Protein AF-A0A9W8JNQ4-F1 (afdb_monomer_lite)

Structure (mmCIF, N/CA/C/O backbone):
data_AF-A0A9W8JNQ4-F1
#
_entry.id   AF-A0A9W8JNQ4-F1
#
loop_
_atom_site.group_PDB
_atom_site.id
_atom_site.type_symbol
_atom_site.label_atom_id
_atom_site.label_alt_id
_atom_site.label_comp_id
_atom_site.label_asym_id
_atom_site.label_entity_id
_atom_site.label_seq_id
_atom_site.pdbx_PDB_ins_code
_atom_site.Cartn_x
_atom_site.Cartn_y
_atom_site.Cartn_z
_atom_site.occupancy
_atom_site.B_iso_or_equiv
_atom_site.auth_seq_id
_atom_site.auth_comp_id
_atom_site.auth_asym_id
_atom_site.auth_atom_id
_atom_site.pdbx_PDB_model_num
ATOM 1 N N . MET A 1 1 ? 3.137 2.411 -15.902 1.00 53.72 1 MET A N 1
ATOM 2 C CA . MET A 1 1 ? 3.941 1.307 -15.342 1.00 53.72 1 MET A CA 1
ATOM 3 C C . MET A 1 1 ? 4.849 0.781 -16.437 1.00 53.72 1 MET A C 1
ATOM 5 O O . MET A 1 1 ? 4.386 0.737 -17.576 1.00 53.72 1 MET A O 1
ATOM 9 N N . PRO A 1 2 ? 6.110 0.449 -16.125 1.00 55.53 2 PRO A N 1
ATOM 10 C CA . PRO A 1 2 ? 6.986 -0.226 -17.074 1.00 55.53 2 PRO A CA 1
ATOM 11 C C . PRO A 1 2 ? 6.319 -1.513 -17.582 1.00 55.53 2 PRO A C 1
ATOM 13 O O . PRO A 1 2 ? 5.578 -2.173 -16.855 1.00 55.53 2 PRO A O 1
ATOM 16 N N . SER A 1 3 ? 6.525 -1.842 -18.856 1.00 65.12 3 SER A N 1
ATOM 17 C CA . SER A 1 3 ? 6.013 -3.071 -19.462 1.00 65.12 3 SER A CA 1
ATOM 18 C C . SER A 1 3 ? 6.704 -4.275 -18.814 1.00 65.12 3 SER A C 1
ATOM 20 O O . SER A 1 3 ? 7.905 -4.453 -19.007 1.00 65.12 3 SER A O 1
ATOM 22 N N . GLY A 1 4 ? 5.977 -5.071 -18.030 1.00 81.12 4 GLY A N 1
ATOM 23 C CA . GLY A 1 4 ? 6.535 -6.268 -17.384 1.00 81.12 4 GLY A CA 1
ATOM 24 C C . GLY A 1 4 ? 5.808 -6.733 -16.125 1.00 81.12 4 GLY A C 1
ATOM 25 O O . GLY A 1 4 ? 5.974 -7.880 -15.733 1.00 81.12 4 GLY A O 1
ATOM 26 N N . GLU A 1 5 ? 4.977 -5.884 -15.521 1.00 87.19 5 GLU A N 1
ATOM 27 C CA . GLU A 1 5 ? 4.221 -6.223 -14.310 1.00 87.19 5 GLU A CA 1
ATOM 28 C C . GLU A 1 5 ? 2.710 -6.290 -14.563 1.00 87.19 5 GLU A C 1
ATOM 30 O O . GLU A 1 5 ? 2.164 -5.603 -15.435 1.00 87.19 5 GLU A O 1
ATOM 35 N N . ALA A 1 6 ? 2.017 -7.102 -13.761 1.00 90.56 6 ALA A N 1
ATOM 36 C CA . ALA A 1 6 ? 0.562 -7.093 -13.710 1.00 90.56 6 ALA A CA 1
ATOM 37 C C . ALA A 1 6 ? 0.058 -5.741 -13.176 1.00 90.56 6 ALA A C 1
ATOM 39 O O . ALA A 1 6 ? 0.589 -5.193 -12.211 1.00 90.56 6 ALA A O 1
ATOM 40 N N . ARG A 1 7 ? -0.998 -5.194 -13.786 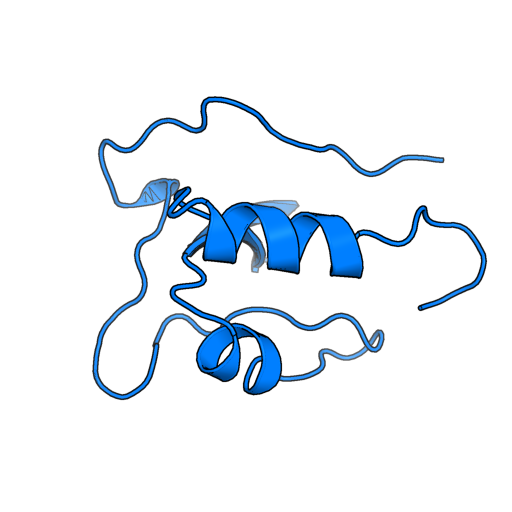1.00 90.50 7 ARG A N 1
ATOM 41 C CA . ARG A 1 7 ? -1.568 -3.907 -13.359 1.00 90.50 7 ARG A CA 1
ATOM 42 C C . ARG A 1 7 ? -2.373 -4.095 -12.071 1.00 90.50 7 ARG A C 1
ATOM 44 O O . ARG A 1 7 ? -3.470 -4.639 -12.111 1.00 90.50 7 ARG A O 1
ATOM 51 N N . THR A 1 8 ? -1.856 -3.592 -10.951 1.00 92.38 8 THR A N 1
ATOM 52 C CA . THR A 1 8 ? -2.487 -3.713 -9.622 1.00 92.38 8 THR A CA 1
ATOM 53 C C . THR A 1 8 ? -3.456 -2.580 -9.270 1.00 92.38 8 THR A C 1
ATOM 55 O O . THR A 1 8 ? -4.164 -2.688 -8.276 1.00 92.38 8 THR A O 1
ATOM 58 N N . GLY A 1 9 ? -3.550 -1.522 -10.086 1.00 91.19 9 GLY A N 1
ATOM 59 C CA . GLY A 1 9 ? -4.440 -0.375 -9.838 1.00 91.19 9 GLY A CA 1
ATOM 60 C C . GLY A 1 9 ? -5.901 -0.754 -9.535 1.00 91.19 9 GLY A C 1
ATOM 61 O O . GLY A 1 9 ? -6.384 -0.397 -8.464 1.00 91.19 9 GLY A O 1
ATOM 62 N N . PRO A 1 10 ? -6.581 -1.546 -10.390 1.00 93.62 10 PRO A N 1
ATOM 63 C CA . PRO A 1 10 ? -7.965 -1.963 -10.134 1.00 93.62 10 PRO A CA 1
ATOM 64 C C . PRO A 1 10 ? -8.135 -2.787 -8.850 1.00 93.62 10 PRO A C 1
ATOM 66 O O . PRO A 1 10 ? -9.160 -2.707 -8.175 1.00 93.62 10 PRO A O 1
ATOM 69 N N . LEU A 1 11 ? -7.118 -3.578 -8.492 1.00 94.81 11 LEU A N 1
ATOM 70 C CA . LEU A 1 11 ? -7.125 -4.361 -7.259 1.00 94.81 11 LEU A CA 1
ATOM 71 C C . LEU A 1 11 ? -7.031 -3.451 -6.033 1.00 94.81 11 LEU A C 1
ATOM 73 O O . LEU A 1 11 ? -7.773 -3.641 -5.077 1.00 94.81 11 LEU A O 1
ATOM 77 N N . VAL A 1 12 ? -6.152 -2.450 -6.076 1.00 94.56 12 VAL A N 1
ATOM 78 C CA . VAL A 1 12 ? -6.015 -1.449 -5.015 1.00 94.56 12 VAL A CA 1
ATOM 79 C C . VAL A 1 12 ? -7.327 -0.692 -4.799 1.00 94.56 12 VAL A C 1
ATOM 81 O O . VAL A 1 12 ? -7.774 -0.589 -3.659 1.00 94.56 12 VAL A O 1
ATOM 84 N N . GLU A 1 13 ? -7.970 -0.226 -5.873 1.00 93.12 13 GLU A N 1
ATOM 85 C CA . GLU A 1 13 ? -9.273 0.453 -5.796 1.00 93.12 13 GLU A CA 1
ATOM 86 C C . GLU A 1 13 ? -10.327 -0.448 -5.134 1.00 93.12 13 GLU A C 1
ATO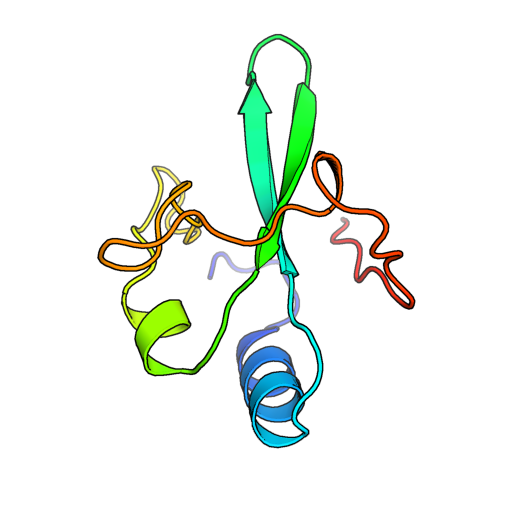M 88 O O . GLU A 1 13 ? -10.955 -0.049 -4.156 1.00 93.12 13 GLU A O 1
ATOM 93 N N . THR A 1 14 ? -10.429 -1.704 -5.579 1.00 95.75 14 THR A N 1
ATOM 94 C CA . THR A 1 14 ? -11.380 -2.682 -5.025 1.00 95.75 14 THR A CA 1
ATOM 95 C C . THR A 1 14 ? -11.134 -2.961 -3.537 1.00 95.75 14 THR A C 1
ATOM 97 O O . THR A 1 14 ? -12.080 -3.090 -2.761 1.00 95.75 14 THR A O 1
ATOM 100 N N . LEU A 1 15 ? -9.870 -3.070 -3.111 1.00 96.25 15 LEU A N 1
ATOM 101 C CA . LEU A 1 15 ? -9.523 -3.328 -1.709 1.00 96.25 15 LEU A CA 1
ATOM 102 C C . LEU A 1 15 ? -9.904 -2.153 -0.801 1.00 96.25 15 LEU A C 1
ATOM 104 O O . LEU A 1 15 ? -10.435 -2.381 0.287 1.00 96.25 15 LEU A O 1
ATOM 108 N N . LEU A 1 16 ? -9.666 -0.919 -1.256 1.00 95.00 16 LEU A N 1
ATOM 109 C CA . LEU A 1 16 ? -10.051 0.291 -0.529 1.00 95.00 16 LEU A CA 1
ATOM 110 C C . LEU A 1 16 ? -11.579 0.423 -0.440 1.00 95.00 16 LEU A C 1
ATOM 112 O O . LEU A 1 16 ? -12.106 0.663 0.644 1.00 95.00 16 LEU A O 1
ATOM 116 N N . GLU A 1 17 ? -12.301 0.188 -1.540 1.00 94.81 17 GLU A N 1
ATOM 117 C CA . GLU A 1 17 ? -13.773 0.201 -1.569 1.00 94.81 17 GLU A CA 1
ATOM 118 C C . GLU A 1 17 ? -14.392 -0.875 -0.666 1.00 94.81 17 GLU A C 1
ATOM 120 O O . GLU A 1 17 ? -15.403 -0.638 -0.006 1.00 94.81 17 GLU A O 1
ATOM 125 N N . ALA A 1 18 ? -13.759 -2.047 -0.575 1.00 96.19 18 ALA A N 1
ATOM 126 C CA . ALA A 1 18 ? -14.173 -3.128 0.316 1.00 96.19 18 ALA A CA 1
ATOM 127 C C . ALA A 1 18 ? -13.810 -2.886 1.798 1.00 96.19 18 ALA A C 1
ATOM 129 O O . ALA A 1 18 ? -14.051 -3.764 2.633 1.00 96.19 18 ALA A O 1
ATOM 130 N N . GLY A 1 19 ? -13.204 -1.741 2.135 1.00 94.38 19 GLY A N 1
ATOM 131 C CA . GLY A 1 19 ? -12.809 -1.388 3.500 1.00 94.38 19 GLY A CA 1
ATOM 132 C C . GLY A 1 19 ? -11.686 -2.261 4.065 1.00 94.38 19 GLY A C 1
ATOM 133 O O . GLY A 1 19 ? -11.595 -2.436 5.281 1.00 94.38 19 GLY A O 1
ATOM 134 N N . LYS A 1 20 ? -10.851 -2.859 3.205 1.00 95.56 20 LYS A N 1
ATOM 135 C CA . LYS A 1 20 ? -9.684 -3.635 3.641 1.00 95.56 20 LYS A CA 1
ATOM 136 C C . LYS A 1 20 ? -8.555 -2.701 4.061 1.00 95.56 20 LYS A C 1
ATOM 138 O O . LYS A 1 20 ? -8.363 -1.633 3.484 1.00 95.56 20 LYS A O 1
ATOM 143 N N . ASN A 1 21 ? -7.760 -3.135 5.036 1.00 94.56 21 ASN A N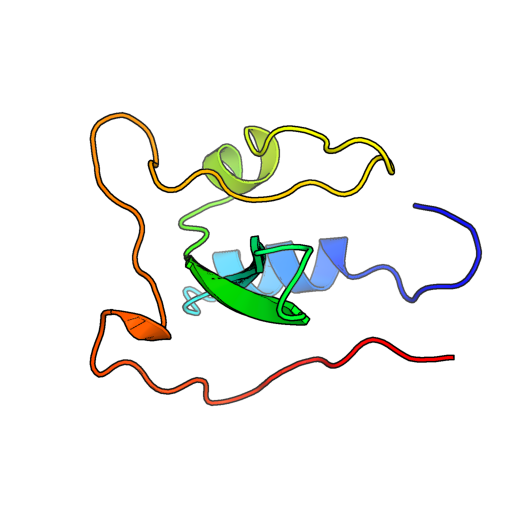 1
ATOM 144 C CA . ASN A 1 21 ? -6.520 -2.441 5.360 1.00 94.56 21 ASN A CA 1
ATOM 145 C C . ASN A 1 21 ? -5.506 -2.704 4.241 1.00 94.56 21 ASN A C 1
ATOM 147 O O . ASN A 1 21 ? -5.040 -3.831 4.071 1.00 94.56 21 ASN A O 1
ATOM 151 N N . LEU A 1 22 ? -5.184 -1.667 3.470 1.00 95.12 22 LEU A N 1
ATOM 152 C CA . LEU A 1 22 ? -4.188 -1.733 2.412 1.00 95.12 22 LEU A CA 1
ATOM 153 C C . LEU A 1 22 ? -2.854 -1.184 2.908 1.00 95.12 22 LEU A C 1
ATOM 155 O O . LEU A 1 22 ? -2.775 -0.080 3.451 1.00 95.12 22 LEU A O 1
ATOM 159 N N . TYR A 1 23 ? -1.797 -1.941 2.642 1.00 94.69 23 TYR A N 1
ATOM 160 C CA . TYR A 1 23 ? -0.429 -1.544 2.913 1.00 94.69 23 TYR A CA 1
ATOM 161 C C . TYR A 1 23 ? 0.410 -1.662 1.648 1.00 94.69 23 TYR A C 1
ATOM 163 O O . TYR A 1 23 ? 0.286 -2.634 0.903 1.00 94.69 23 TYR A O 1
ATOM 171 N N . VAL A 1 24 ? 1.284 -0.685 1.419 1.00 93.25 24 VAL A N 1
ATOM 172 C CA . VAL A 1 24 ? 2.218 -0.690 0.287 1.00 93.25 24 VAL A CA 1
ATOM 173 C C . VAL A 1 24 ? 3.660 -0.601 0.794 1.00 93.25 24 VAL A C 1
ATOM 175 O O . VAL A 1 24 ? 3.907 0.006 1.844 1.00 93.25 24 VAL A O 1
ATOM 178 N N . PRO A 1 25 ? 4.616 -1.232 0.095 1.00 90.88 25 PRO A N 1
ATOM 179 C CA . PRO A 1 25 ? 5.995 -1.279 0.550 1.00 90.88 25 PRO A CA 1
ATOM 180 C C . PRO A 1 25 ? 6.677 0.092 0.470 1.00 90.88 25 PRO A C 1
ATOM 182 O O . PRO A 1 25 ? 6.465 0.864 -0.464 1.00 90.88 25 PRO A O 1
ATOM 185 N N . LYS A 1 26 ? 7.551 0.357 1.440 1.00 88.50 26 LYS A N 1
ATOM 186 C CA . LYS A 1 26 ? 8.513 1.460 1.467 1.00 88.50 26 LYS A CA 1
ATOM 187 C C . LYS A 1 26 ? 9.889 0.896 1.794 1.00 88.50 26 LYS A C 1
ATOM 189 O O . LYS A 1 26 ? 10.055 0.185 2.788 1.00 88.50 26 LYS A O 1
ATOM 194 N N . ILE A 1 27 ? 10.896 1.246 1.001 1.00 84.44 27 ILE A N 1
ATOM 195 C CA . ILE A 1 27 ? 12.282 0.887 1.314 1.00 84.44 27 ILE A CA 1
ATOM 196 C C . ILE A 1 27 ? 12.765 1.807 2.442 1.00 84.44 27 ILE A C 1
ATOM 198 O O . ILE A 1 27 ? 12.939 3.008 2.249 1.00 84.44 27 ILE A O 1
ATOM 202 N N . ALA A 1 28 ? 12.959 1.249 3.638 1.00 74.12 28 ALA A N 1
ATOM 203 C CA . ALA A 1 28 ? 13.381 1.998 4.821 1.00 74.12 28 ALA A CA 1
ATOM 204 C C . ALA A 1 28 ? 14.886 2.317 4.795 1.00 74.12 28 ALA A C 1
ATOM 206 O O . ALA A 1 28 ? 15.309 3.379 5.243 1.00 74.12 28 ALA A O 1
ATOM 207 N N . SER A 1 29 ? 15.701 1.408 4.249 1.00 73.44 29 SER A N 1
ATOM 208 C CA . SER A 1 29 ? 17.138 1.612 4.035 1.00 73.44 29 SER A CA 1
ATOM 209 C C . SER A 1 29 ? 17.581 0.880 2.776 1.00 73.44 29 SER A C 1
ATOM 211 O O . SER A 1 29 ? 17.552 -0.350 2.717 1.00 73.44 29 SER A O 1
ATOM 213 N N . ALA A 1 30 ? 18.03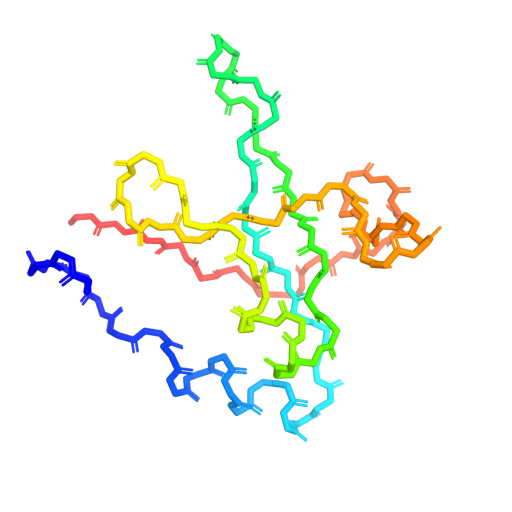7 1.635 1.776 1.00 67.44 30 ALA A N 1
ATOM 214 C CA . ALA A 1 30 ? 18.578 1.065 0.544 1.00 67.44 30 ALA A CA 1
ATOM 215 C C . ALA A 1 30 ? 19.890 0.289 0.771 1.00 67.44 30 ALA A C 1
ATOM 217 O O . ALA A 1 30 ? 20.237 -0.565 -0.039 1.00 67.44 30 ALA A O 1
ATOM 218 N N . LYS A 1 31 ? 20.618 0.570 1.864 1.00 71.12 31 LYS A N 1
ATOM 219 C CA . LYS A 1 31 ? 21.877 -0.118 2.199 1.00 71.12 31 LYS A CA 1
ATOM 220 C C . LYS A 1 31 ? 21.648 -1.507 2.788 1.00 71.12 31 LYS A C 1
ATOM 222 O O . LYS A 1 31 ? 22.428 -2.411 2.512 1.00 71.12 31 LYS A O 1
ATOM 227 N N . ASP A 1 32 ? 20.569 -1.668 3.548 1.00 75.44 32 ASP A N 1
ATOM 228 C CA . ASP A 1 32 ? 20.330 -2.878 4.344 1.00 75.44 32 ASP A CA 1
ATOM 229 C C . ASP A 1 32 ? 19.213 -3.748 3.747 1.00 75.44 32 ASP A C 1
ATOM 231 O O . ASP A 1 32 ? 18.850 -4.777 4.311 1.00 75.44 32 ASP A O 1
ATOM 235 N N . GLY A 1 33 ? 18.620 -3.311 2.628 1.00 75.75 33 GLY A N 1
ATOM 236 C CA . GLY A 1 33 ? 17.515 -4.002 1.959 1.00 75.75 33 GLY A CA 1
ATOM 237 C C . GLY A 1 33 ? 16.237 -4.083 2.797 1.00 75.75 33 GLY A C 1
ATOM 238 O O . GLY A 1 33 ? 15.331 -4.845 2.467 1.00 75.75 33 GLY A O 1
ATOM 239 N N . ARG A 1 34 ? 16.149 -3.320 3.895 1.00 84.31 34 ARG A N 1
ATOM 240 C CA . ARG A 1 34 ? 15.002 -3.369 4.799 1.00 84.31 34 ARG A CA 1
ATOM 241 C C . ARG A 1 34 ? 13.820 -2.636 4.182 1.00 84.31 34 ARG A C 1
ATOM 243 O O . ARG A 1 34 ? 13.904 -1.451 3.854 1.00 84.31 34 ARG A O 1
ATOM 250 N N . MET A 1 35 ? 12.706 -3.345 4.113 1.00 87.94 35 MET A N 1
ATOM 251 C CA . MET A 1 35 ? 11.415 -2.843 3.672 1.00 87.94 35 MET A CA 1
ATOM 252 C C . MET A 1 35 ? 10.459 -2.784 4.861 1.00 87.94 35 MET A C 1
ATOM 254 O O . MET A 1 35 ? 10.509 -3.635 5.749 1.00 87.94 35 MET A O 1
ATOM 258 N N . ASP A 1 36 ? 9.602 -1.774 4.868 1.00 90.31 36 ASP A N 1
ATOM 259 C CA . ASP A 1 36 ? 8.440 -1.694 5.745 1.00 90.31 36 ASP A CA 1
ATOM 260 C C . ASP A 1 36 ? 7.178 -1.529 4.896 1.00 90.31 36 ASP A C 1
ATOM 262 O O . ASP A 1 36 ? 7.250 -1.205 3.712 1.00 90.31 36 ASP A O 1
ATOM 266 N N . PHE A 1 37 ? 6.021 -1.754 5.499 1.00 92.50 37 PHE A N 1
ATOM 267 C CA . PHE A 1 37 ? 4.725 -1.630 4.848 1.00 92.50 37 PHE A CA 1
ATOM 268 C C . PHE A 1 37 ? 3.934 -0.523 5.532 1.00 92.50 37 PHE A C 1
ATOM 270 O O . PHE A 1 37 ? 3.659 -0.606 6.731 1.00 92.50 37 PHE A O 1
ATOM 277 N N . LEU A 1 38 ? 3.580 0.518 4.775 1.00 93.69 38 LEU A N 1
ATOM 278 C CA . LEU A 1 38 ? 2.837 1.665 5.293 1.00 93.69 38 LEU A CA 1
ATOM 279 C C . LEU A 1 38 ? 1.408 1.683 4.766 1.00 93.69 38 LEU A C 1
ATOM 281 O O . LEU A 1 38 ? 1.147 1.327 3.615 1.00 93.69 38 LEU A O 1
ATOM 285 N N . ARG A 1 39 ? 0.490 2.111 5.634 1.00 94.56 39 ARG A N 1
ATOM 286 C CA . ARG A 1 39 ? -0.942 2.134 5.350 1.00 94.56 39 ARG A CA 1
ATOM 287 C C . ARG A 1 39 ? -1.295 3.181 4.296 1.00 94.56 39 ARG A C 1
ATOM 289 O O . ARG A 1 39 ? -0.828 4.323 4.366 1.00 94.56 39 ARG A O 1
ATOM 296 N N . VAL A 1 40 ? -2.174 2.780 3.384 1.00 95.19 40 VAL A N 1
ATOM 297 C CA . VAL A 1 40 ? -2.929 3.664 2.492 1.00 95.19 40 VAL A CA 1
ATOM 298 C C . VAL A 1 40 ? -4.371 3.688 2.986 1.00 95.19 40 VAL A C 1
ATOM 300 O O . VAL A 1 40 ? -4.969 2.631 3.199 1.00 95.19 40 VAL A O 1
ATOM 303 N N . TYR A 1 41 ? -4.904 4.878 3.242 1.00 94.31 41 TYR A N 1
ATOM 304 C CA . TYR A 1 41 ? -6.204 5.039 3.896 1.00 94.31 41 TYR A CA 1
ATOM 305 C C . TYR A 1 41 ? -7.364 5.080 2.907 1.00 94.31 41 TYR A C 1
ATOM 307 O O . TYR A 1 41 ? -8.401 4.473 3.163 1.00 94.31 41 TYR A O 1
ATOM 315 N N . ASP A 1 42 ? -7.187 5.772 1.785 1.00 93.38 42 ASP A N 1
ATOM 316 C CA . ASP A 1 42 ? -8.226 5.970 0.784 1.00 93.38 42 ASP A CA 1
ATOM 317 C C . ASP A 1 42 ? -7.631 6.310 -0.594 1.00 93.38 42 ASP A C 1
ATOM 319 O O . ASP A 1 42 ? -6.418 6.260 -0.819 1.00 93.38 42 ASP A O 1
ATOM 323 N N . ARG A 1 43 ? -8.516 6.610 -1.550 1.00 92.38 43 ARG A N 1
ATOM 324 C CA . ARG A 1 43 ? -8.141 6.948 -2.925 1.00 92.38 43 ARG A CA 1
ATOM 325 C C . ARG A 1 43 ? -7.363 8.262 -3.020 1.00 92.38 43 ARG A C 1
ATOM 327 O O . ARG A 1 43 ? -6.426 8.325 -3.809 1.00 92.38 43 ARG A O 1
ATOM 334 N N . ALA A 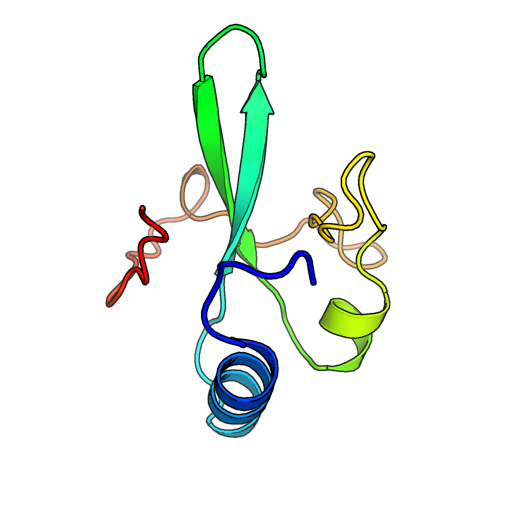1 44 ? -7.734 9.281 -2.247 1.00 91.94 44 ALA A N 1
ATOM 335 C CA . ALA A 1 44 ? -7.047 10.571 -2.280 1.00 91.94 44 ALA A CA 1
ATOM 336 C C . ALA A 1 44 ? -5.616 10.416 -1.752 1.00 91.94 44 ALA A C 1
ATOM 338 O O . ALA A 1 44 ? -4.664 10.858 -2.386 1.00 91.94 44 ALA A O 1
ATOM 339 N N . ASP A 1 45 ? -5.460 9.663 -0.665 1.00 92.94 45 ASP A N 1
ATOM 340 C CA . ASP A 1 45 ? -4.166 9.298 -0.108 1.00 92.94 45 ASP A CA 1
ATOM 341 C C . ASP A 1 45 ? -3.281 8.540 -1.119 1.00 92.94 45 ASP A C 1
ATOM 343 O O . ASP A 1 45 ? -2.108 8.867 -1.304 1.00 92.94 45 ASP A O 1
ATOM 347 N N . LEU A 1 46 ? -3.845 7.560 -1.837 1.00 90.88 46 LEU A N 1
ATOM 348 C CA . LEU A 1 46 ? -3.145 6.842 -2.911 1.00 90.88 46 LEU A CA 1
ATOM 349 C C . LEU A 1 46 ? -2.709 7.771 -4.062 1.00 90.88 46 LEU A C 1
ATOM 351 O O . LEU A 1 46 ? -1.642 7.591 -4.668 1.00 90.88 46 LEU A O 1
ATOM 355 N N . GLU A 1 47 ? -3.562 8.732 -4.408 1.00 89.56 47 GLU A N 1
ATOM 356 C CA . GLU A 1 47 ? -3.318 9.687 -5.484 1.00 89.56 47 GLU A CA 1
ATOM 357 C C . GLU A 1 47 ? -2.225 10.703 -5.119 1.00 89.56 47 GLU A C 1
ATOM 359 O O . GLU A 1 47 ? -1.411 11.029 -5.987 1.00 89.56 47 GLU A O 1
ATOM 364 N N . ASP A 1 48 ? -2.140 11.075 -3.840 1.00 90.50 48 ASP A N 1
ATOM 365 C CA . ASP A 1 48 ? -1.161 12.006 -3.268 1.00 90.50 48 ASP A CA 1
ATOM 366 C C . ASP A 1 48 ? 0.224 11.386 -3.009 1.00 90.50 48 ASP A C 1
ATOM 368 O O . ASP A 1 48 ? 1.176 12.098 -2.665 1.00 90.50 48 ASP A O 1
ATOM 372 N N . LEU A 1 49 ? 0.383 10.067 -3.179 1.00 90.56 49 LEU A N 1
ATOM 373 C CA . LEU A 1 49 ? 1.675 9.418 -2.961 1.00 90.56 49 LEU A CA 1
ATOM 374 C C . LEU A 1 49 ? 2.748 9.967 -3.922 1.00 90.56 49 LEU A C 1
ATOM 376 O O . LEU A 1 49 ? 2.565 9.929 -5.147 1.00 90.56 49 LEU A O 1
ATOM 380 N N 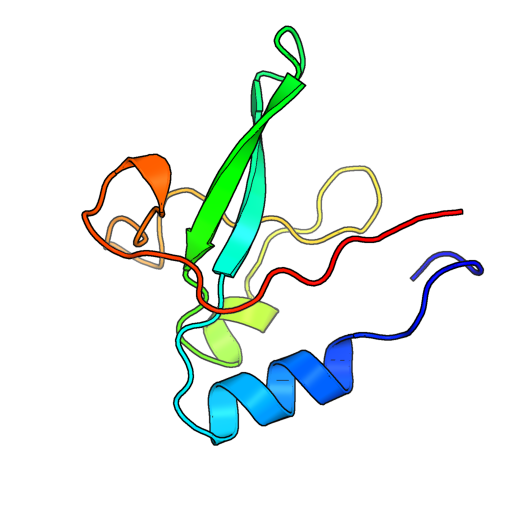. PRO A 1 50 ? 3.908 10.417 -3.406 1.00 86.44 50 PRO A N 1
ATOM 381 C CA . PRO A 1 50 ? 4.961 10.976 -4.236 1.00 86.44 50 PRO A CA 1
ATOM 382 C C . PRO A 1 50 ? 5.511 9.919 -5.192 1.00 86.44 50 PRO A C 1
ATOM 384 O O . PRO A 1 50 ? 5.783 8.778 -4.814 1.00 86.44 50 PRO A O 1
ATOM 387 N N . SER A 1 51 ? 5.713 10.317 -6.447 1.00 80.88 51 SER A N 1
ATOM 388 C CA . SER A 1 51 ? 6.396 9.476 -7.424 1.00 80.88 51 SER A CA 1
ATOM 389 C C . SER A 1 51 ? 7.888 9.433 -7.101 1.00 80.88 51 SER A C 1
ATOM 391 O O . SER A 1 51 ? 8.571 10.454 -7.166 1.00 80.88 51 SER A O 1
ATOM 393 N N . GLY A 1 52 ? 8.400 8.247 -6.788 1.00 74.00 52 GLY A N 1
ATOM 394 C CA . GLY A 1 52 ? 9.827 8.007 -6.627 1.00 74.00 52 GLY A CA 1
ATOM 395 C C . GLY A 1 52 ? 10.586 8.063 -7.956 1.00 74.00 52 GLY A C 1
ATOM 396 O O . GLY A 1 52 ? 10.008 8.214 -9.037 1.00 74.00 52 GLY A O 1
ATOM 397 N N . THR A 1 53 ? 11.906 7.882 -7.872 1.00 68.00 53 THR A N 1
ATOM 398 C CA . THR A 1 53 ? 12.860 7.959 -8.997 1.00 68.00 53 THR A CA 1
ATOM 399 C C . THR A 1 53 ? 12.505 7.049 -10.179 1.00 68.00 53 THR A C 1
ATOM 401 O O . THR A 1 53 ? 12.836 7.366 -11.317 1.00 68.00 53 THR A O 1
ATOM 404 N N . TRP A 1 54 ? 11.794 5.947 -9.932 1.00 70.62 54 TRP A N 1
ATOM 405 C CA . TRP A 1 54 ? 11.414 4.950 -10.941 1.00 70.62 54 TRP A CA 1
ATOM 406 C C . TRP A 1 54 ? 9.975 5.097 -11.454 1.00 70.62 54 TRP A C 1
ATOM 408 O O . TRP A 1 54 ? 9.459 4.203 -12.123 1.00 70.62 54 TRP A O 1
ATOM 418 N N . GLY A 1 55 ? 9.289 6.193 -11.114 1.00 74.12 55 GLY A N 1
ATOM 419 C CA . GLY A 1 55 ? 7.866 6.360 -11.428 1.00 74.12 55 GLY A CA 1
ATOM 420 C C . GLY A 1 55 ? 6.938 5.483 -10.576 1.00 74.12 55 GLY A C 1
ATOM 421 O O . GLY A 1 55 ? 5.739 5.412 -10.848 1.00 74.12 55 GLY A O 1
ATOM 422 N N . ILE A 1 56 ? 7.488 4.794 -9.571 1.00 79.06 56 ILE A N 1
ATOM 423 C CA . ILE A 1 56 ? 6.746 4.022 -8.572 1.00 79.06 56 ILE A CA 1
ATOM 424 C C . ILE A 1 56 ? 6.427 4.963 -7.419 1.00 79.06 56 ILE A C 1
ATOM 426 O O . ILE A 1 56 ? 7.312 5.660 -6.922 1.00 79.06 56 ILE A O 1
ATOM 430 N N . ARG A 1 57 ? 5.158 5.011 -7.022 1.00 85.88 57 ARG A N 1
ATOM 431 C CA . ARG A 1 57 ? 4.722 5.837 -5.900 1.00 85.88 57 ARG A CA 1
ATOM 432 C C . ARG A 1 57 ? 5.026 5.133 -4.588 1.00 85.88 57 ARG A C 1
ATOM 434 O O . ARG A 1 57 ? 4.675 3.967 -4.433 1.00 85.88 57 ARG A O 1
ATOM 441 N N . GLU A 1 58 ? 5.642 5.849 -3.656 1.00 86.25 58 GLU A N 1
ATOM 442 C CA . GLU A 1 58 ? 5.979 5.320 -2.334 1.00 86.25 58 GLU A CA 1
ATOM 443 C C . GLU A 1 58 ? 5.378 6.195 -1.231 1.00 86.25 58 GLU A C 1
ATOM 445 O O . GLU A 1 58 ? 5.431 7.423 -1.319 1.00 86.25 58 GLU A O 1
ATOM 450 N N . PRO A 1 59 ? 4.845 5.604 -0.153 1.00 90.25 59 PRO A N 1
ATOM 451 C CA . PRO A 1 59 ? 4.289 6.373 0.945 1.00 90.25 59 PRO A CA 1
ATOM 452 C C . PRO A 1 59 ? 5.374 7.075 1.766 1.00 90.25 59 PRO A C 1
ATOM 454 O O . PRO A 1 59 ? 6.412 6.508 2.128 1.00 90.25 59 PRO A O 1
ATOM 457 N N . GLY A 1 60 ? 5.115 8.337 2.108 1.00 88.94 60 GLY A N 1
ATOM 458 C CA . GLY A 1 60 ? 5.817 9.030 3.189 1.00 88.94 60 GLY A CA 1
ATOM 459 C C . GLY A 1 60 ? 5.430 8.455 4.553 1.00 88.94 60 GLY A C 1
ATOM 460 O O . GLY A 1 60 ? 4.438 7.752 4.668 1.00 88.94 60 GLY A O 1
ATOM 461 N N . GLU A 1 61 ? 6.170 8.771 5.615 1.00 89.88 61 GLU A N 1
ATOM 462 C CA . GLU A 1 61 ? 5.810 8.322 6.976 1.00 89.88 61 GLU A CA 1
ATOM 463 C C . GLU A 1 61 ? 4.568 9.028 7.541 1.00 89.88 61 GLU A C 1
ATOM 465 O O . GLU A 1 61 ? 4.001 8.594 8.543 1.00 89.88 61 GLU A O 1
ATOM 470 N N . MET A 1 62 ? 4.135 10.106 6.885 1.00 91.31 62 MET A N 1
ATOM 471 C CA . MET A 1 62 ? 3.004 10.935 7.281 1.00 91.31 62 MET A CA 1
ATOM 472 C C . MET A 1 62 ? 1.888 10.868 6.231 1.00 91.31 62 MET A C 1
ATOM 474 O O . MET A 1 62 ? 2.150 10.770 5.028 1.00 91.31 62 MET A O 1
ATOM 478 N N . CYS A 1 63 ? 0.646 10.935 6.699 1.00 90.75 63 CYS A N 1
ATOM 479 C CA . CYS A 1 63 ? -0.552 11.204 5.911 1.00 90.75 63 CYS A CA 1
ATOM 480 C C . CYS A 1 63 ? -1.191 12.470 6.490 1.00 90.75 63 CYS A C 1
ATOM 482 O O . CYS A 1 63 ? -1.714 12.457 7.608 1.00 90.75 63 CYS A O 1
ATOM 484 N N . GLY A 1 64 ? -1.053 13.597 5.788 1.00 88.50 64 GLY A N 1
ATOM 485 C CA . GLY A 1 64 ? -1.336 14.912 6.366 1.00 88.50 64 GLY A CA 1
ATOM 486 C C . GLY A 1 64 ? -0.495 15.162 7.625 1.00 88.50 64 GLY A C 1
ATOM 487 O O . GLY A 1 64 ? 0.730 15.071 7.594 1.00 88.50 64 GLY A O 1
ATOM 488 N N . ALA A 1 65 ? -1.156 15.453 8.747 1.00 90.44 65 ALA A N 1
ATOM 489 C CA . ALA A 1 65 ? -0.502 15.690 10.038 1.00 90.44 65 ALA A CA 1
ATOM 490 C C . ALA A 1 65 ? -0.305 14.417 10.888 1.00 90.44 65 ALA A C 1
ATOM 492 O O . ALA A 1 65 ? 0.288 14.488 11.965 1.00 90.44 65 ALA A O 1
ATOM 493 N N . GLN A 1 66 ? -0.797 13.257 10.440 1.00 90.00 66 GLN A N 1
ATOM 494 C CA . GLN A 1 66 ? -0.773 12.017 11.216 1.00 90.00 66 GLN A CA 1
ATOM 495 C C . GLN A 1 66 ? 0.332 11.071 10.737 1.00 90.00 66 GLN A C 1
ATOM 497 O O . GLN A 1 66 ? 0.559 10.915 9.538 1.00 90.00 66 GLN A O 1
ATOM 502 N N . LYS A 1 67 ? 0.997 10.392 11.679 1.00 91.31 67 LYS A N 1
ATOM 503 C CA . LYS A 1 67 ? 1.924 9.299 11.361 1.00 91.31 67 LYS A CA 1
ATOM 504 C C . LYS A 1 67 ? 1.151 8.111 10.788 1.00 91.31 67 LYS A C 1
ATOM 506 O O . LYS A 1 67 ? 0.180 7.662 11.398 1.00 91.31 67 LYS A O 1
ATOM 511 N N . ARG A 1 68 ? 1.590 7.592 9.642 1.00 92.00 68 ARG A N 1
ATOM 512 C CA . ARG A 1 68 ? 0.973 6.421 9.012 1.00 92.00 68 ARG A CA 1
ATOM 513 C C . ARG A 1 68 ? 1.129 5.181 9.878 1.00 92.00 68 ARG A C 1
ATOM 515 O O . ARG A 1 68 ? 2.151 4.991 10.541 1.00 92.00 68 ARG A O 1
ATOM 522 N N . GLY A 1 69 ? 0.129 4.307 9.805 1.00 91.75 69 GLY A N 1
ATOM 523 C CA . GLY A 1 69 ? 0.251 2.942 10.307 1.00 91.75 69 GLY A CA 1
ATOM 524 C C . GLY A 1 69 ? 1.389 2.216 9.588 1.00 91.75 69 GLY A C 1
ATOM 525 O O . GLY A 1 69 ? 1.471 2.260 8.361 1.00 91.75 69 GLY A O 1
ATOM 526 N N . SER A 1 70 ? 2.258 1.574 10.364 1.00 91.50 70 SER A N 1
ATOM 527 C CA . SER A 1 70 ? 3.360 0.734 9.890 1.00 91.50 70 SER A CA 1
ATOM 528 C C . SER A 1 70 ? 3.149 -0.676 10.421 1.00 91.50 70 SER A C 1
ATOM 530 O O . SER A 1 70 ? 2.841 -0.844 11.604 1.00 91.50 70 SER A O 1
ATOM 532 N N . VAL A 1 71 ? 3.352 -1.684 9.576 1.00 88.69 71 VAL A N 1
ATOM 533 C CA . VAL A 1 71 ? 3.303 -3.089 10.008 1.00 88.69 71 VAL A CA 1
ATOM 534 C C . VAL A 1 71 ? 4.423 -3.372 11.014 1.00 88.69 71 VAL A C 1
ATOM 536 O O . VAL A 1 71 ? 4.174 -3.968 12.054 1.00 88.69 71 VAL A O 1
ATOM 539 N N . SER A 1 72 ? 5.636 -2.848 10.792 1.00 82.06 72 SER A N 1
ATOM 540 C CA . SER A 1 72 ? 6.751 -3.012 11.742 1.00 82.06 72 SER A CA 1
ATOM 541 C C . SER A 1 72 ? 6.526 -2.320 13.095 1.00 82.06 72 SER A C 1
ATOM 543 O O . SER A 1 72 ? 7.174 -2.672 14.081 1.00 82.06 72 SER A O 1
ATOM 545 N N . GLY A 1 73 ? 5.679 -1.288 13.140 1.00 71.06 73 GLY A N 1
ATOM 546 C CA . GLY A 1 73 ? 5.422 -0.470 14.329 1.00 71.06 73 GLY A CA 1
ATOM 547 C C . GLY A 1 73 ? 4.130 -0.803 15.079 1.00 71.06 73 GLY A C 1
ATOM 548 O O . GLY A 1 73 ? 3.848 -0.171 16.098 1.00 71.06 73 GLY A O 1
ATOM 549 N N . THR A 1 74 ? 3.332 -1.749 14.586 1.00 68.94 74 THR A N 1
ATOM 550 C CA . THR A 1 74 ? 2.033 -2.124 15.161 1.00 68.94 74 THR A CA 1
ATOM 551 C C . THR A 1 74 ? 1.986 -3.624 15.465 1.00 68.94 74 THR A C 1
ATOM 553 O O . THR A 1 74 ? 2.899 -4.368 15.127 1.00 68.94 74 THR A O 1
ATOM 556 N N . LYS A 1 75 ? 0.928 -4.077 16.148 1.00 69.50 75 LYS A N 1
ATOM 557 C CA . LYS A 1 75 ? 0.603 -5.511 16.273 1.00 69.50 75 LYS A CA 1
ATOM 558 C C . LYS A 1 75 ? -0.233 -6.018 15.087 1.00 69.50 75 LYS A C 1
ATOM 560 O O . LYS A 1 75 ? -0.835 -7.079 15.195 1.00 69.50 75 LYS A O 1
ATOM 565 N N . GLU A 1 76 ? -0.364 -5.231 14.019 1.00 72.12 76 GLU A N 1
ATOM 566 C CA . GLU A 1 76 ? -1.148 -5.649 12.862 1.00 72.12 76 GLU A CA 1
ATOM 567 C C . GLU A 1 76 ? -0.357 -6.670 12.045 1.00 72.12 76 GLU A C 1
ATOM 569 O O . GLU A 1 76 ? 0.803 -6.449 11.698 1.00 72.12 76 GLU A O 1
ATOM 574 N N . GLU A 1 77 ? -0.998 -7.796 11.750 1.00 83.19 77 GLU A N 1
ATOM 575 C CA . GLU A 1 77 ? -0.457 -8.840 10.889 1.00 83.19 77 GLU A CA 1
ATOM 576 C C . GLU A 1 77 ? -1.032 -8.678 9.479 1.00 83.19 77 GLU A C 1
ATOM 578 O O . GLU A 1 77 ? -2.184 -8.279 9.297 1.00 83.19 77 GLU A O 1
ATOM 583 N N . LEU A 1 78 ? -0.213 -8.957 8.466 1.00 91.88 78 LEU A N 1
ATOM 584 C CA . LEU A 1 78 ? -0.669 -8.977 7.081 1.00 91.88 78 LEU A CA 1
ATOM 585 C C . LEU A 1 78 ? -1.284 -10.344 6.782 1.00 91.88 78 LEU A C 1
ATOM 587 O O . LEU A 1 78 ? -0.572 -11.346 6.771 1.00 91.88 78 LEU A O 1
ATOM 591 N N . ASP A 1 79 ? -2.581 -10.371 6.478 1.00 95.19 79 ASP A N 1
ATOM 592 C CA . ASP A 1 79 ? -3.277 -11.606 6.095 1.00 95.19 79 ASP A CA 1
ATOM 593 C C . ASP A 1 79 ? -2.778 -12.156 4.748 1.00 95.19 79 ASP A C 1
ATOM 595 O O . ASP A 1 79 ? -2.678 -13.366 4.544 1.00 95.19 79 ASP A O 1
ATOM 599 N N . VAL A 1 80 ? -2.495 -11.259 3.796 1.00 95.50 80 VAL A N 1
ATOM 600 C CA . VAL A 1 80 ? -2.089 -11.594 2.424 1.00 95.50 80 VAL A CA 1
ATOM 601 C C . VAL A 1 80 ? -1.049 -10.593 1.933 1.00 95.50 80 VAL A C 1
ATOM 603 O O . VAL A 1 80 ? -1.233 -9.383 2.055 1.00 95.50 80 VAL A O 1
ATOM 606 N N . ILE A 1 81 ? 0.020 -11.101 1.313 1.00 94.94 81 ILE A N 1
ATOM 607 C CA . ILE A 1 81 ? 1.040 -10.291 0.640 1.00 94.94 81 ILE A CA 1
ATOM 608 C C . ILE A 1 81 ? 1.092 -10.693 -0.832 1.00 94.94 81 ILE A C 1
ATOM 610 O O . ILE A 1 81 ? 1.326 -11.854 -1.163 1.00 94.94 81 ILE A O 1
ATOM 614 N N . LEU A 1 82 ? 0.896 -9.719 -1.720 1.00 94.75 82 LEU A N 1
ATOM 615 C CA . LEU A 1 82 ? 1.076 -9.900 -3.158 1.00 94.75 82 LEU A CA 1
ATOM 616 C C . LEU A 1 82 ? 2.522 -9.571 -3.511 1.00 94.75 82 LEU A C 1
ATOM 618 O O . LEU A 1 82 ? 2.943 -8.417 -3.443 1.00 94.75 82 LEU A O 1
ATOM 622 N N . VAL A 1 83 ? 3.286 -10.603 -3.849 1.00 93.69 83 VAL A N 1
ATOM 623 C CA . VAL A 1 83 ? 4.725 -10.492 -4.089 1.00 93.69 83 VAL A CA 1
ATOM 624 C C . VAL A 1 83 ? 4.974 -10.315 -5.592 1.00 93.69 83 VAL A C 1
ATOM 626 O O . VAL A 1 83 ? 4.581 -11.193 -6.363 1.00 93.69 83 VAL A O 1
ATOM 629 N N . PRO A 1 84 ? 5.601 -9.209 -6.042 1.00 89.88 84 PRO A N 1
ATOM 630 C CA . PRO A 1 84 ? 6.016 -9.071 -7.434 1.00 89.88 84 PRO A CA 1
ATOM 631 C C . PRO A 1 84 ? 7.185 -10.018 -7.748 1.00 89.88 84 PRO A C 1
ATOM 633 O O . PRO A 1 84 ? 7.951 -10.398 -6.863 1.00 89.88 84 PRO A O 1
ATOM 636 N N . GLY A 1 85 ? 7.354 -10.377 -9.019 1.00 87.00 85 GLY A N 1
ATOM 637 C CA . GLY A 1 85 ? 8.404 -11.293 -9.462 1.00 87.00 85 GLY A CA 1
ATOM 638 C C . GLY A 1 85 ? 8.650 -11.211 -10.965 1.00 87.00 85 GLY A C 1
ATOM 639 O O . GLY A 1 85 ? 7.899 -10.556 -11.686 1.00 87.00 85 GLY A O 1
ATOM 640 N N . ARG A 1 86 ? 9.725 -11.863 -11.411 1.00 77.31 86 ARG A N 1
ATOM 641 C CA . ARG A 1 86 ? 10.036 -12.092 -12.827 1.00 77.31 86 ARG A CA 1
ATOM 642 C C . ARG A 1 86 ? 9.712 -13.522 -13.218 1.00 77.31 86 ARG A C 1
ATOM 644 O O . ARG A 1 86 ? 9.924 -14.403 -12.357 1.00 77.31 86 ARG A O 1
#

pLDDT: mean 86.54, std 9.71, range [53.72, 96.25]

Radius of gyration: 13.06 Å; chains: 1; bounding box: 36×28×36 Å

Sequence (86 aa):
MPSGEARTGPLVETLLEAGKNLYVPKIASAKDGRMDFLRVYDRADLEDLPSGTWGIREPGEMCGAQKRGSVSGTKEELDVILVPGR

Foldseek 3Di:
DPPDWDDCVVVVQVCLVVVHFDWDWDQPDPVVSDIKTWTDNHDVSVVPFDQDPVRDGDDDLDDVPDGTDIPVPDVDDDPDDDDDDD

Organism: NCBI:txid84603

Secondary structure (DSSP, 8-state):
--TTS---HHHHHHHHHTT--EEEEEEEETTTTEEEEEEE-SHHHHHTSPB-TTS-B---SEETTEEPPBTTTSSPPPS-------

InterPro domains:
  IPR002698 5-formyltetrahydrofolate cyclo-ligase [PF01812] (3-85)
  IPR002698 5-formyltetrahydrofolate cyclo-ligase [PTHR23407] (2-85)
  IPR024185 5-formyltetrahydrofolate cyclo-ligase-like domain superfamily [G3DSA:3.40.50.10420] (1-86)
  IPR037171 NagB/RpiA transferase-like [SSF100950] (4-85)